Protein AF-A0A1I1ZGU3-F1 (afdb_monomer)

Structure (mmCIF, N/CA/C/O backbone):
data_AF-A0A1I1ZGU3-F1
#
_entry.id   AF-A0A1I1ZGU3-F1
#
loop_
_atom_site.group_PDB
_atom_site.id
_atom_site.type_symbol
_atom_site.label_atom_id
_atom_site.label_alt_id
_atom_site.label_comp_id
_atom_site.label_asym_id
_atom_site.label_entity_id
_atom_site.label_seq_id
_atom_site.pdbx_PDB_ins_code
_atom_site.Cartn_x
_atom_site.Cartn_y
_atom_site.Cartn_z
_atom_site.occupancy
_atom_site.B_iso_or_equiv
_atom_site.auth_seq_id
_atom_site.auth_comp_id
_atom_site.auth_asym_id
_atom_site.auth_atom_id
_atom_site.pdbx_PDB_model_num
ATOM 1 N N . MET A 1 1 ? -19.955 -2.821 -0.009 1.00 59.72 1 MET A N 1
ATOM 2 C CA . MET A 1 1 ? -19.284 -3.566 1.076 1.00 59.72 1 MET A CA 1
ATOM 3 C C . MET A 1 1 ? -17.939 -4.016 0.530 1.00 59.72 1 MET A C 1
ATOM 5 O O . MET A 1 1 ? -17.918 -4.796 -0.410 1.00 59.72 1 MET A O 1
ATOM 9 N N . PHE A 1 2 ? -16.838 -3.427 1.000 1.00 64.56 2 PHE A N 1
ATOM 10 C CA . PHE A 1 2 ? -15.495 -3.632 0.432 1.00 64.56 2 PHE A CA 1
ATOM 11 C C . PHE A 1 2 ? -14.872 -4.998 0.783 1.00 64.56 2 PHE A C 1
ATOM 13 O O . PHE A 1 2 ? -13.744 -5.266 0.388 1.00 64.56 2 PHE A O 1
ATOM 20 N N . ASP A 1 3 ? -15.604 -5.880 1.474 1.00 72.31 3 ASP A N 1
ATOM 21 C CA . ASP A 1 3 ? -15.105 -7.161 1.994 1.00 72.31 3 ASP A CA 1
ATOM 22 C C . ASP A 1 3 ? -14.613 -8.162 0.943 1.00 72.31 3 ASP A C 1
ATOM 24 O O . ASP A 1 3 ? -13.959 -9.141 1.299 1.00 72.31 3 ASP A O 1
ATOM 28 N N . SER A 1 4 ? -14.885 -7.941 -0.344 1.00 84.00 4 SER A N 1
ATOM 29 C CA . SER A 1 4 ? -14.364 -8.775 -1.432 1.00 84.00 4 SER A CA 1
ATOM 30 C C . SER A 1 4 ? -13.200 -8.145 -2.198 1.00 84.00 4 SER A C 1
ATOM 32 O O . SER A 1 4 ? -12.600 -8.827 -3.029 1.00 84.00 4 SER A O 1
ATOM 34 N N . ILE A 1 5 ? -12.877 -6.868 -1.962 1.00 89.50 5 ILE A N 1
ATOM 35 C CA . ILE A 1 5 ? -11.825 -6.174 -2.711 1.00 89.50 5 ILE A CA 1
ATOM 36 C C . ILE A 1 5 ? -10.474 -6.456 -2.065 1.00 89.50 5 ILE A C 1
ATOM 38 O O . ILE A 1 5 ? -10.291 -6.327 -0.853 1.00 89.50 5 ILE A O 1
ATOM 42 N N . LYS A 1 6 ? -9.515 -6.850 -2.904 1.00 92.81 6 LYS A N 1
ATOM 43 C CA . LYS A 1 6 ? -8.160 -7.169 -2.479 1.00 92.81 6 LYS A CA 1
ATOM 44 C C . LYS A 1 6 ? -7.140 -6.394 -3.290 1.00 92.81 6 LYS A C 1
ATOM 46 O O . LYS A 1 6 ? -7.282 -6.276 -4.504 1.00 92.81 6 LYS A O 1
ATOM 51 N N . ILE A 1 7 ? -6.086 -5.946 -2.623 1.00 92.19 7 ILE A N 1
ATOM 52 C CA . ILE A 1 7 ? -4.887 -5.391 -3.251 1.00 92.19 7 ILE A CA 1
ATOM 53 C C . ILE A 1 7 ? -3.743 -6.318 -2.869 1.00 92.19 7 ILE A C 1
ATOM 55 O O . ILE A 1 7 ? -3.534 -6.583 -1.690 1.00 92.19 7 ILE A O 1
ATOM 59 N N . CYS A 1 8 ? -3.049 -6.871 -3.864 1.00 91.69 8 CYS A N 1
ATOM 60 C CA . CYS A 1 8 ? -1.936 -7.804 -3.640 1.00 91.69 8 CYS A CA 1
ATOM 61 C C . CYS A 1 8 ? -2.301 -9.003 -2.734 1.00 91.69 8 CYS A C 1
ATOM 63 O O . CYS A 1 8 ? -1.468 -9.516 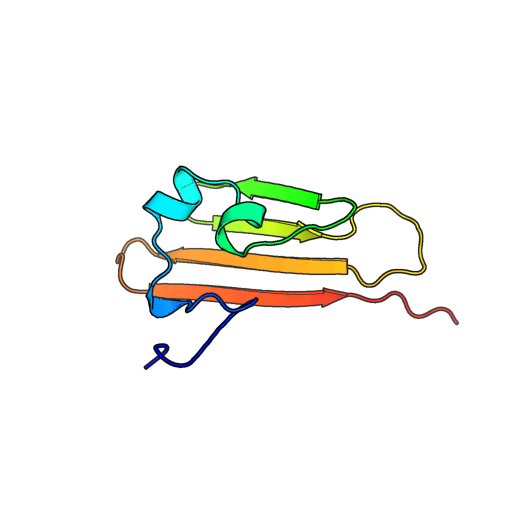-2.002 1.00 91.69 8 CYS A O 1
ATOM 65 N N . GLY A 1 9 ? -3.562 -9.453 -2.781 1.00 90.69 9 GLY A N 1
ATOM 66 C CA . GLY A 1 9 ? -4.074 -10.556 -1.956 1.00 90.69 9 GLY A CA 1
ATOM 67 C C . GLY A 1 9 ? -4.616 -10.140 -0.582 1.00 90.69 9 GLY A C 1
ATOM 68 O O . GLY A 1 9 ? -5.435 -10.874 -0.021 1.00 90.69 9 GLY A O 1
ATOM 69 N N . GLU A 1 10 ? -4.269 -8.948 -0.098 1.00 91.69 10 GLU A N 1
ATOM 70 C CA . GLU A 1 10 ? -4.748 -8.398 1.171 1.00 91.69 10 GLU A CA 1
ATOM 71 C C . GLU A 1 10 ? -6.139 -7.794 1.029 1.00 91.69 10 GLU A C 1
ATOM 73 O O . GLU A 1 10 ? -6.420 -7.045 0.093 1.00 91.69 10 GLU A O 1
ATOM 78 N N . ASN A 1 11 ? -7.021 -8.096 1.980 1.00 91.94 11 ASN A N 1
ATOM 79 C CA . ASN A 1 11 ? -8.366 -7.535 2.002 1.00 91.94 11 ASN A CA 1
ATOM 80 C C . ASN A 1 11 ? -8.343 -6.114 2.569 1.00 91.94 11 ASN A C 1
ATOM 82 O O . ASN A 1 11 ? -8.026 -5.924 3.744 1.00 91.94 11 ASN A O 1
ATOM 86 N N . ILE A 1 12 ? -8.750 -5.135 1.759 1.00 90.38 12 ILE A N 1
ATOM 87 C CA . ILE A 1 12 ? -8.690 -3.720 2.139 1.00 90.38 12 ILE A CA 1
ATOM 88 C C . ILE A 1 12 ? -9.611 -3.376 3.318 1.00 90.38 12 ILE A C 1
ATOM 90 O O . ILE A 1 12 ? -9.319 -2.443 4.063 1.00 90.38 12 ILE A O 1
ATOM 94 N N . SER A 1 13 ? -10.685 -4.147 3.553 1.00 87.69 13 SER A N 1
ATOM 95 C CA . SER A 1 13 ? -11.566 -3.934 4.711 1.00 87.69 13 SER A CA 1
ATOM 96 C C . SER A 1 13 ? -10.868 -4.257 6.038 1.00 87.69 13 SER A C 1
ATOM 98 O O . SER A 1 13 ? -11.145 -3.616 7.054 1.00 87.69 13 SER A O 1
ATOM 100 N N . LYS A 1 14 ? -9.907 -5.192 6.018 1.00 88.69 14 LYS A N 1
ATOM 101 C CA . LYS A 1 14 ? -9.156 -5.662 7.194 1.00 88.69 14 LYS A CA 1
ATOM 102 C C . LYS A 1 14 ? -7.924 -4.817 7.521 1.00 88.69 14 LYS A C 1
ATOM 104 O O . LYS A 1 14 ? -7.338 -4.985 8.587 1.00 88.69 14 LYS A O 1
ATOM 109 N N . LEU A 1 15 ? -7.518 -3.925 6.622 1.00 90.50 15 LEU A N 1
ATOM 110 C CA . LEU A 1 15 ? -6.349 -3.068 6.800 1.00 90.50 15 LEU A CA 1
ATOM 111 C C . LEU A 1 15 ? -6.644 -1.945 7.802 1.00 90.50 15 LEU A C 1
ATOM 113 O O . LE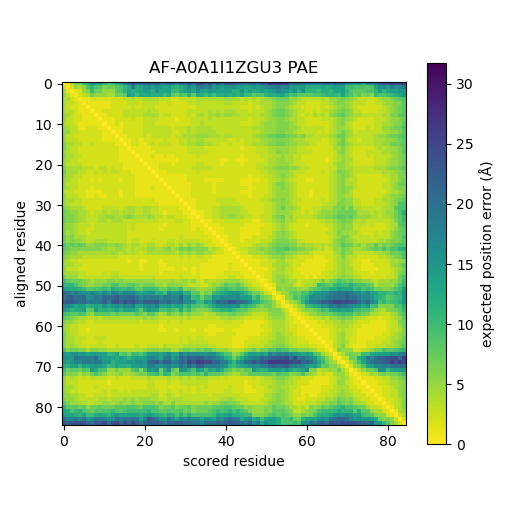U A 1 15 ? -7.637 -1.238 7.651 1.00 90.50 15 LEU A O 1
ATOM 117 N N . SER A 1 16 ? -5.808 -1.765 8.827 1.00 90.25 16 SER A N 1
ATOM 118 C CA . SER A 1 16 ? -6.017 -0.779 9.900 1.00 90.25 16 SER A CA 1
ATOM 119 C C . SER A 1 16 ? -4.958 0.322 9.898 1.00 90.25 16 SER A C 1
ATOM 121 O O . SER A 1 16 ? -3.817 0.098 9.498 1.00 90.25 16 SER A O 1
ATOM 123 N N . PHE A 1 17 ? -5.333 1.503 10.393 1.00 91.19 17 PHE A N 1
ATOM 124 C CA . PHE A 1 17 ? -4.424 2.641 10.538 1.00 91.19 17 PHE A CA 1
ATOM 125 C C . PHE A 1 17 ? -3.189 2.287 11.380 1.00 91.19 17 PHE A C 1
ATOM 127 O O . PHE A 1 17 ? -2.058 2.563 10.986 1.00 91.19 17 PHE A O 1
ATOM 134 N N . ASP A 1 18 ? -3.407 1.612 12.512 1.00 91.38 18 ASP A N 1
ATOM 135 C CA . ASP A 1 18 ? -2.335 1.202 13.420 1.00 91.38 18 ASP A CA 1
ATOM 136 C C . ASP A 1 18 ? -1.301 0.301 12.724 1.00 91.38 18 ASP A C 1
ATOM 138 O O . ASP A 1 18 ? -0.096 0.515 12.859 1.00 91.38 18 ASP A O 1
ATOM 142 N N . ARG A 1 19 ? -1.756 -0.622 11.866 1.00 92.00 19 ARG A N 1
ATOM 143 C CA . ARG A 1 19 ? -0.862 -1.476 11.075 1.00 92.00 19 ARG A CA 1
ATOM 144 C C . ARG A 1 19 ? 0.025 -0.648 10.141 1.00 92.00 19 ARG A C 1
ATOM 146 O O . ARG A 1 19 ? 1.233 -0.845 10.117 1.00 92.00 19 ARG A O 1
ATOM 153 N N . PHE A 1 20 ? -0.542 0.331 9.434 1.00 93.19 20 PHE A N 1
ATOM 154 C CA . PHE A 1 20 ? 0.215 1.235 8.553 1.00 93.19 20 PHE A CA 1
ATOM 155 C C . PHE A 1 20 ? 1.204 2.133 9.311 1.00 93.19 20 PHE A C 1
ATOM 157 O O . PHE A 1 20 ? 2.289 2.446 8.806 1.00 93.19 20 PHE A O 1
ATOM 164 N N . LYS A 1 21 ? 0.873 2.511 10.548 1.00 92.75 21 LYS A N 1
ATOM 165 C CA . LYS A 1 21 ? 1.766 3.269 11.427 1.00 92.75 21 LYS A CA 1
ATOM 166 C C . LYS A 1 21 ? 2.970 2.433 11.874 1.00 92.75 21 LYS A C 1
ATOM 168 O O . LYS A 1 21 ? 4.094 2.932 11.828 1.00 92.75 21 LYS A O 1
ATOM 173 N N . ASN A 1 22 ? 2.744 1.172 12.241 1.00 94.12 22 ASN A N 1
ATOM 174 C CA . ASN A 1 22 ? 3.743 0.322 12.896 1.00 94.12 22 ASN A CA 1
ATOM 175 C C . ASN A 1 22 ? 4.538 -0.598 11.943 1.00 94.12 22 ASN A C 1
ATOM 177 O O . ASN A 1 22 ? 5.664 -0.966 12.268 1.00 94.12 22 ASN A O 1
ATOM 181 N N . GLU A 1 23 ? 4.013 -0.940 10.761 1.00 95.44 23 GLU A N 1
ATOM 182 C CA . GLU A 1 23 ? 4.645 -1.856 9.789 1.00 95.44 23 GLU A CA 1
ATOM 183 C C . GLU A 1 23 ? 5.039 -1.137 8.492 1.00 95.44 23 GLU A C 1
ATOM 185 O O . GLU A 1 23 ? 4.400 -0.160 8.101 1.00 95.44 23 GLU A O 1
ATOM 190 N N . ASN A 1 24 ? 6.074 -1.601 7.781 1.00 95.50 24 ASN A N 1
ATOM 191 C CA . ASN A 1 24 ? 6.363 -1.082 6.437 1.00 95.50 24 ASN A CA 1
ATOM 192 C C . ASN A 1 24 ? 5.242 -1.475 5.471 1.00 95.50 24 ASN A C 1
ATOM 194 O O . ASN A 1 24 ? 4.745 -2.602 5.503 1.00 95.50 24 ASN A O 1
ATOM 198 N N . ILE A 1 25 ? 4.886 -0.574 4.560 1.00 95.50 25 ILE A N 1
ATOM 199 C CA . ILE A 1 25 ? 3.780 -0.782 3.618 1.00 95.50 25 ILE A CA 1
ATOM 200 C C . ILE A 1 25 ? 4.063 -1.982 2.703 1.00 95.50 25 ILE A C 1
ATOM 202 O O . ILE A 1 25 ? 3.151 -2.753 2.397 1.00 95.50 25 ILE A O 1
ATOM 206 N N . LYS A 1 26 ? 5.327 -2.207 2.316 1.00 95.19 26 LYS A N 1
ATOM 207 C CA . LYS A 1 26 ? 5.706 -3.397 1.541 1.00 95.19 26 LYS A CA 1
ATOM 208 C C . LYS A 1 26 ? 5.353 -4.697 2.266 1.00 95.19 26 LYS A C 1
ATOM 210 O O . LYS A 1 26 ? 4.933 -5.646 1.619 1.00 95.19 26 LYS A O 1
ATOM 215 N N . ASP A 1 27 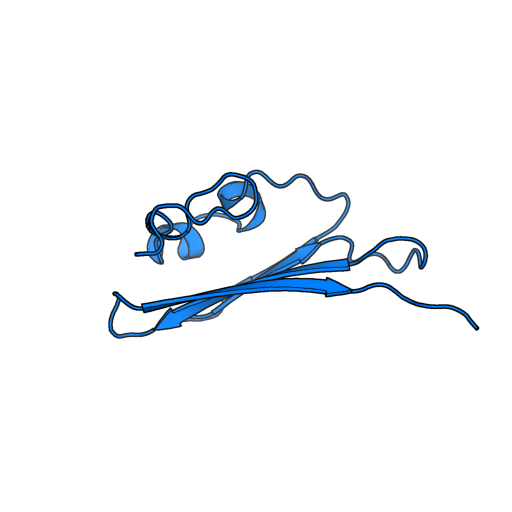? 5.508 -4.737 3.589 1.00 95.56 27 ASP A N 1
ATOM 216 C CA . ASP A 1 27 ? 5.300 -5.946 4.386 1.00 95.56 27 ASP A CA 1
ATOM 217 C C . ASP A 1 27 ? 3.800 -6.190 4.595 1.00 95.56 27 ASP A C 1
ATOM 219 O O . ASP A 1 27 ? 3.346 -7.329 4.507 1.00 95.56 27 ASP A O 1
ATOM 223 N N . ILE A 1 28 ? 3.013 -5.115 4.742 1.00 94.94 28 ILE A N 1
ATOM 224 C CA . ILE A 1 28 ? 1.545 -5.177 4.810 1.00 94.94 28 ILE A CA 1
ATOM 225 C C . ILE A 1 28 ? 0.977 -5.900 3.588 1.00 94.94 28 ILE A C 1
ATOM 227 O O . ILE A 1 28 ? 0.151 -6.792 3.747 1.00 94.94 28 ILE A O 1
ATOM 231 N N . PHE A 1 29 ? 1.453 -5.546 2.392 1.00 94.38 29 PHE A N 1
ATOM 232 C CA . PHE A 1 29 ? 0.997 -6.111 1.118 1.00 94.38 29 PHE A CA 1
ATOM 233 C C . PHE A 1 29 ? 1.839 -7.295 0.613 1.00 94.38 29 PHE A C 1
ATOM 235 O O . PHE A 1 29 ? 1.663 -7.716 -0.530 1.00 94.38 29 PHE A O 1
ATOM 242 N N . SER A 1 30 ? 2.756 -7.835 1.427 1.00 94.81 30 SER A N 1
ATOM 243 C CA . SER A 1 30 ? 3.656 -8.937 1.038 1.00 94.81 30 SER A CA 1
ATOM 244 C C . SER A 1 30 ? 4.424 -8.686 -0.278 1.00 94.81 30 SER A C 1
ATOM 246 O O . SER A 1 30 ? 4.581 -9.575 -1.116 1.00 94.81 30 SER A O 1
ATOM 248 N N . LEU A 1 31 ? 4.894 -7.454 -0.480 1.00 93.31 31 LEU A N 1
ATOM 249 C CA . LEU A 1 31 ? 5.575 -6.987 -1.686 1.00 93.31 31 LEU A CA 1
ATOM 250 C C . LEU A 1 31 ? 7.097 -7.175 -1.593 1.00 93.31 31 LEU A C 1
ATOM 252 O O . LEU A 1 31 ? 7.726 -6.843 -0.588 1.00 93.31 31 LEU A O 1
ATOM 256 N N . SER A 1 32 ? 7.709 -7.609 -2.697 1.00 92.81 32 SER A N 1
ATOM 257 C CA . SER A 1 32 ? 9.163 -7.775 -2.848 1.00 92.81 32 SER A CA 1
ATOM 258 C C . SER A 1 32 ? 9.732 -7.001 -4.056 1.00 92.81 32 SER A C 1
ATOM 260 O O . SER A 1 32 ? 10.357 -7.586 -4.942 1.00 92.81 32 SER A O 1
ATOM 262 N N . PRO A 1 33 ? 9.516 -5.673 -4.145 1.00 89.81 33 PRO A N 1
ATOM 263 C CA . PRO A 1 33 ? 9.997 -4.883 -5.273 1.00 89.81 33 PRO A CA 1
ATOM 264 C C . PRO A 1 33 ? 11.528 -4.757 -5.250 1.00 89.81 33 PRO A C 1
ATOM 266 O O . PRO A 1 33 ? 12.132 -4.612 -4.190 1.00 89.81 33 PRO A O 1
ATOM 269 N N . MET A 1 34 ? 12.154 -4.723 -6.432 1.00 88.44 34 MET A N 1
ATOM 270 C CA . MET A 1 34 ? 13.607 -4.520 -6.564 1.00 88.44 34 MET A CA 1
ATOM 271 C C . MET A 1 34 ? 14.071 -3.184 -5.964 1.00 88.44 34 MET A C 1
ATOM 273 O O . MET A 1 34 ? 15.162 -3.086 -5.411 1.00 88.44 34 MET A O 1
ATOM 277 N N . SER A 1 35 ? 13.235 -2.151 -6.072 1.00 90.56 35 SER A N 1
ATOM 278 C CA . SER A 1 35 ? 13.437 -0.868 -5.408 1.00 90.56 35 SER A CA 1
ATOM 279 C C . SER A 1 35 ? 12.098 -0.258 -5.029 1.00 90.56 35 SER A C 1
ATOM 281 O O . SER A 1 35 ? 11.101 -0.445 -5.734 1.00 90.56 35 SER A O 1
ATOM 283 N N . TYR A 1 36 ? 12.062 0.468 -3.918 1.00 93.62 36 TYR A N 1
ATOM 284 C CA . TYR A 1 36 ? 10.848 1.116 -3.449 1.00 93.62 36 TYR A CA 1
ATOM 285 C C . TYR A 1 36 ? 11.157 2.342 -2.594 1.00 93.62 36 TYR A C 1
ATOM 287 O O . TYR A 1 36 ? 12.275 2.522 -2.114 1.00 93.62 36 TYR A O 1
ATOM 295 N N . GLN A 1 37 ? 10.148 3.185 -2.422 1.00 95.12 37 GLN A N 1
ATOM 296 C CA . GLN A 1 37 ? 10.152 4.301 -1.492 1.00 95.12 37 GLN A CA 1
ATOM 297 C C . GLN A 1 37 ? 8.804 4.337 -0.778 1.00 95.12 37 GLN A C 1
ATOM 299 O O . GLN A 1 37 ? 7.762 4.281 -1.433 1.00 95.12 37 GLN A O 1
ATOM 304 N N . GLU A 1 38 ? 8.835 4.448 0.547 1.00 96.06 38 GLU A N 1
ATOM 305 C CA . GLU A 1 38 ? 7.642 4.641 1.372 1.00 96.06 38 GLU A CA 1
ATOM 306 C C . GLU A 1 38 ? 7.578 6.078 1.890 1.00 96.06 38 GLU A C 1
ATOM 308 O O . GLU A 1 38 ? 8.604 6.697 2.180 1.00 96.06 38 GLU A O 1
ATOM 313 N N . SER A 1 39 ? 6.361 6.598 2.013 1.00 95.31 39 SER A N 1
ATOM 314 C CA . SER A 1 39 ? 6.056 7.879 2.641 1.00 95.31 39 SER A CA 1
ATOM 315 C C . SER A 1 39 ? 4.911 7.680 3.623 1.00 95.31 39 SER A C 1
ATOM 317 O O . SER A 1 39 ? 3.875 7.119 3.260 1.00 95.31 39 SER A O 1
ATOM 319 N N . LYS A 1 40 ? 5.099 8.123 4.868 1.00 94.06 40 LYS A N 1
ATOM 320 C CA . LYS A 1 40 ? 4.100 8.022 5.935 1.00 94.06 40 LYS A CA 1
ATOM 321 C C . LYS A 1 40 ? 3.836 9.406 6.516 1.00 94.06 40 LYS A C 1
ATOM 323 O O . LYS A 1 40 ? 4.733 10.024 7.084 1.00 94.06 40 LYS A O 1
ATOM 328 N N . GLY A 1 41 ? 2.616 9.889 6.340 1.00 88.12 41 GLY A N 1
ATOM 329 C CA . GLY A 1 41 ? 2.073 11.081 6.977 1.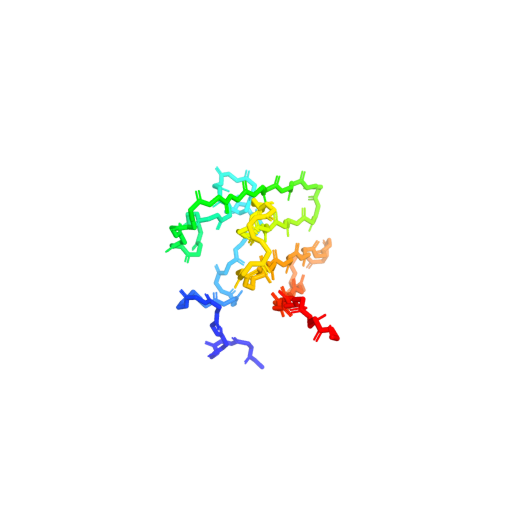00 88.12 41 GLY A CA 1
ATOM 330 C C . GLY A 1 41 ? 1.151 10.723 8.142 1.00 88.12 41 GLY A C 1
ATOM 331 O O . GLY A 1 41 ? 1.058 9.569 8.551 1.00 88.12 41 GLY A O 1
ATOM 332 N N . ASN A 1 42 ? 0.452 11.729 8.671 1.00 87.12 42 ASN A N 1
ATOM 333 C CA . ASN A 1 42 ? -0.450 11.545 9.812 1.00 87.12 42 ASN A CA 1
ATOM 334 C C . ASN A 1 42 ? -1.631 10.617 9.486 1.00 87.12 42 ASN A C 1
ATOM 336 O O . ASN A 1 42 ? -2.017 9.816 10.324 1.00 87.12 42 ASN A O 1
ATOM 340 N N . GLU A 1 43 ? -2.173 10.731 8.274 1.00 90.62 43 GLU A N 1
ATOM 341 C CA . GLU A 1 43 ? -3.360 10.006 7.790 1.00 90.62 43 GLU A CA 1
ATOM 342 C C . GLU A 1 43 ? -3.149 9.392 6.396 1.00 90.62 43 GLU A C 1
ATOM 344 O O . GLU A 1 43 ? -3.988 8.638 5.908 1.00 90.62 43 GLU A 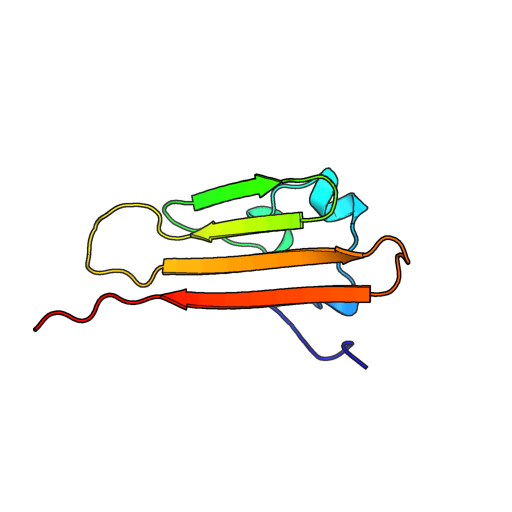O 1
ATOM 349 N N . TYR A 1 44 ? -2.019 9.697 5.755 1.00 93.50 44 TYR A N 1
ATOM 350 C CA . TYR A 1 44 ? -1.696 9.299 4.388 1.00 93.50 44 TYR A CA 1
ATOM 351 C C . TYR A 1 44 ? -0.466 8.397 4.362 1.00 93.50 44 TYR A C 1
ATOM 353 O O . TYR A 1 44 ? 0.554 8.708 4.976 1.00 93.50 44 TYR A O 1
ATOM 361 N N . PHE A 1 45 ? -0.539 7.311 3.606 1.00 95.12 45 PHE A N 1
ATOM 362 C CA . PHE A 1 45 ? 0.521 6.329 3.448 1.00 95.12 45 PHE A CA 1
ATOM 363 C C . PHE A 1 45 ? 0.681 6.000 1.968 1.00 95.12 45 PHE A C 1
ATOM 365 O O . PHE A 1 45 ? -0.304 5.752 1.279 1.00 95.12 45 PHE A O 1
ATOM 372 N N . SER A 1 46 ? 1.917 5.978 1.479 1.00 96.88 46 SER A N 1
ATOM 373 C CA . SER A 1 46 ? 2.213 5.705 0.074 1.00 96.88 46 SER A CA 1
ATOM 374 C C . SER A 1 46 ? 3.424 4.800 -0.065 1.00 96.88 46 SER A C 1
ATOM 376 O O . SER A 1 46 ? 4.448 5.024 0.585 1.00 96.88 46 SER A O 1
ATOM 378 N N . ILE A 1 47 ? 3.327 3.804 -0.945 1.00 96.69 47 ILE A N 1
ATOM 379 C CA . ILE A 1 47 ? 4.476 3.044 -1.435 1.00 96.69 47 ILE A CA 1
ATOM 380 C C . ILE A 1 47 ? 4.585 3.187 -2.946 1.00 96.69 47 ILE A C 1
ATOM 382 O O . ILE A 1 47 ? 3.655 2.889 -3.692 1.00 96.69 47 ILE A O 1
ATOM 386 N N . LYS A 1 48 ? 5.770 3.587 -3.399 1.00 95.06 48 LYS A N 1
ATOM 387 C CA . LYS A 1 48 ? 6.150 3.626 -4.808 1.00 95.06 48 LYS A CA 1
ATOM 388 C C . LYS A 1 48 ? 7.187 2.549 -5.075 1.00 95.06 48 LYS A C 1
ATOM 390 O O . LYS A 1 48 ? 8.247 2.545 -4.457 1.00 95.06 48 LYS A O 1
ATOM 395 N N . MET A 1 49 ? 6.896 1.657 -6.009 1.00 93.12 49 MET 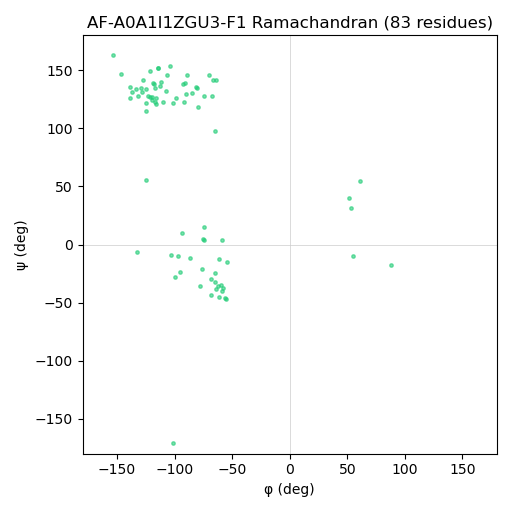A N 1
ATOM 396 C CA . MET A 1 49 ? 7.758 0.550 -6.419 1.00 93.12 49 MET A CA 1
ATOM 397 C C . MET A 1 49 ? 8.429 0.856 -7.756 1.00 93.12 49 MET A C 1
ATOM 399 O O . MET A 1 49 ? 7.875 1.583 -8.578 1.00 93.12 49 MET A O 1
ATOM 403 N N . GLN A 1 50 ? 9.595 0.252 -7.992 1.00 87.12 50 GLN A N 1
ATOM 404 C CA . GLN A 1 50 ? 10.368 0.406 -9.233 1.00 87.12 50 GLN A CA 1
ATOM 405 C C . GLN A 1 50 ? 10.776 1.878 -9.425 1.00 87.12 50 GLN A C 1
ATOM 407 O O . GLN A 1 50 ? 10.458 2.562 -10.396 1.00 87.12 50 GLN A O 1
ATOM 412 N N . THR A 1 51 ? 11.439 2.403 -8.395 1.00 81.69 51 THR A N 1
ATOM 413 C CA . THR A 1 51 ? 11.912 3.790 -8.311 1.00 81.69 51 THR A CA 1
ATOM 414 C C . THR A 1 51 ? 13.164 4.063 -9.140 1.00 81.69 51 THR A C 1
ATOM 416 O O . THR A 1 51 ? 13.398 5.223 -9.478 1.00 81.69 51 THR A O 1
ATOM 419 N N . TYR A 1 52 ? 13.949 3.039 -9.495 1.00 80.56 52 TYR A N 1
ATOM 420 C CA . TYR A 1 52 ? 15.106 3.223 -10.366 1.00 80.56 52 TYR A CA 1
ATOM 421 C C . TYR A 1 52 ? 14.693 3.691 -11.762 1.00 80.56 52 TYR A C 1
ATOM 423 O O . TYR A 1 52 ? 13.713 3.230 -12.336 1.00 80.56 52 TYR A O 1
ATOM 431 N N . THR A 1 53 ? 15.496 4.585 -12.330 1.00 63.59 53 THR A N 1
ATOM 432 C CA . THR A 1 53 ? 15.309 5.200 -13.650 1.00 63.59 53 THR A CA 1
ATOM 433 C C . THR A 1 53 ? 15.629 4.274 -14.820 1.00 63.59 53 THR A C 1
ATOM 435 O O . THR A 1 53 ? 15.757 4.757 -15.940 1.00 63.59 53 THR A O 1
ATOM 438 N N . TYR A 1 54 ? 15.741 2.957 -14.616 1.00 62.91 54 TYR A N 1
ATOM 439 C CA . TYR A 1 54 ? 15.795 2.031 -15.744 1.00 62.91 54 TYR A CA 1
ATOM 440 C C . TYR A 1 54 ? 14.446 2.100 -16.466 1.00 62.91 54 TYR A C 1
ATOM 442 O O . TYR A 1 54 ? 13.468 1.489 -16.047 1.00 62.91 54 TYR A O 1
ATOM 450 N N . MET A 1 55 ? 14.419 2.890 -17.540 1.00 60.38 55 MET A N 1
ATOM 451 C CA . MET A 1 55 ? 13.257 3.383 -18.295 1.00 60.38 55 MET A CA 1
ATOM 452 C C . MET A 1 55 ? 12.338 2.301 -18.897 1.00 60.38 55 MET A C 1
ATOM 454 O O . MET A 1 55 ? 11.407 2.620 -19.630 1.00 60.38 55 MET A O 1
ATOM 458 N N . LEU A 1 56 ? 12.608 1.027 -18.625 1.00 68.19 56 LEU A N 1
ATOM 459 C CA . LEU A 1 56 ? 11.925 -0.129 -19.200 1.00 68.19 56 LEU A CA 1
ATOM 460 C C . LEU A 1 56 ? 10.811 -0.688 -18.306 1.00 68.19 56 LEU A C 1
ATOM 462 O O . LEU A 1 56 ? 10.054 -1.543 -18.756 1.00 68.19 56 LEU A O 1
ATOM 466 N N . TRP A 1 57 ? 10.699 -0.239 -17.055 1.00 75.06 57 TRP A N 1
ATOM 467 C CA . TRP A 1 57 ? 9.819 -0.868 -16.073 1.00 75.06 57 TRP A CA 1
ATOM 468 C C . TRP A 1 57 ? 8.647 0.033 -15.677 1.00 75.06 57 TRP A C 1
ATOM 470 O O . TRP A 1 57 ? 8.817 1.229 -15.438 1.00 75.06 57 TRP A O 1
ATOM 480 N N . ALA A 1 58 ? 7.450 -0.553 -15.596 1.00 82.12 58 ALA A N 1
ATOM 481 C CA . ALA A 1 58 ? 6.270 0.150 -15.112 1.00 82.12 58 ALA A CA 1
ATOM 482 C C . ALA A 1 58 ? 6.424 0.464 -13.618 1.00 82.12 58 ALA A C 1
ATOM 484 O O . ALA A 1 58 ? 6.6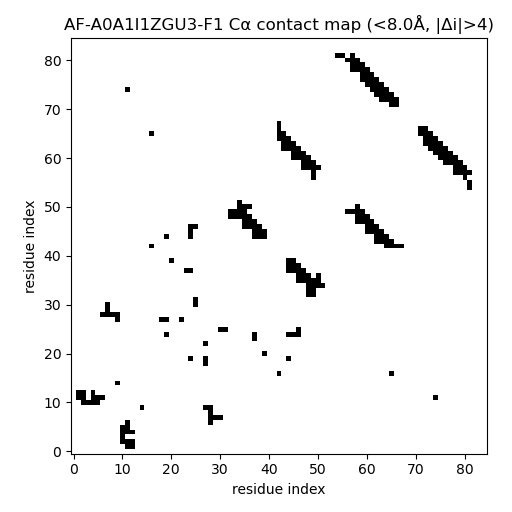86 -0.412 -12.797 1.00 82.12 58 ALA A O 1
ATOM 485 N N . ARG A 1 59 ? 6.228 1.726 -13.250 1.00 88.94 59 ARG A N 1
ATOM 486 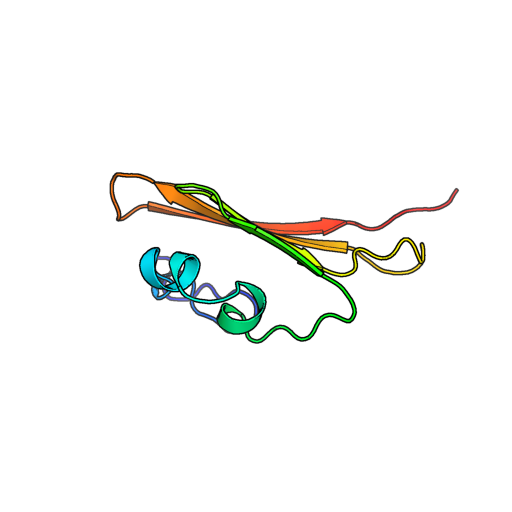C CA . ARG A 1 59 ? 6.182 2.154 -11.856 1.00 88.94 59 ARG A CA 1
ATOM 487 C C . ARG A 1 59 ? 4.801 1.874 -11.290 1.00 88.94 59 ARG A C 1
ATOM 489 O O . ARG A 1 59 ? 3.797 2.216 -11.909 1.00 88.94 59 ARG A O 1
ATOM 496 N N . TYR A 1 60 ? 4.759 1.330 -10.082 1.00 92.12 60 TYR A N 1
ATOM 497 C CA . TYR A 1 60 ? 3.508 1.063 -9.378 1.00 92.12 60 TYR A CA 1
ATOM 498 C C . TYR A 1 60 ? 3.457 1.864 -8.088 1.00 92.12 60 TYR A C 1
ATOM 500 O O . TYR A 1 60 ? 4.456 1.935 -7.370 1.00 92.12 60 TYR A O 1
ATOM 508 N N . THR A 1 61 ? 2.298 2.440 -7.789 1.00 95.12 61 THR A N 1
ATOM 509 C CA . THR A 1 61 ? 2.069 3.189 -6.553 1.00 95.12 61 THR A CA 1
ATOM 510 C C . THR A 1 61 ? 0.805 2.677 -5.879 1.00 95.12 61 THR A C 1
ATOM 512 O O . THR A 1 61 ? -0.207 2.487 -6.554 1.00 95.12 61 THR A O 1
ATOM 515 N N . ILE A 1 62 ? 0.864 2.466 -4.566 1.00 96.00 62 ILE A N 1
ATOM 516 C CA . ILE A 1 62 ? -0.318 2.259 -3.728 1.00 96.00 62 ILE A CA 1
ATOM 517 C C . ILE A 1 62 ? -0.375 3.417 -2.743 1.00 96.00 62 ILE A C 1
ATOM 519 O O . ILE A 1 62 ? 0.553 3.587 -1.952 1.00 96.00 62 ILE A O 1
ATOM 523 N N . ASP A 1 63 ? -1.473 4.161 -2.791 1.00 96.06 63 ASP A N 1
ATOM 524 C CA . ASP A 1 63 ? -1.772 5.259 -1.883 1.00 96.06 63 ASP A CA 1
ATOM 525 C C . ASP A 1 63 ? -2.948 4.877 -0.989 1.00 96.06 63 ASP A C 1
ATOM 527 O O . ASP A 1 63 ? -3.899 4.213 -1.407 1.00 96.06 63 ASP A O 1
ATOM 531 N N . THR A 1 64 ? -2.858 5.245 0.283 1.00 93.62 64 THR A N 1
ATOM 532 C CA . THR A 1 64 ? -3.854 4.932 1.302 1.00 93.62 64 THR A CA 1
ATOM 533 C C . THR A 1 64 ? -4.078 6.141 2.193 1.00 93.62 64 THR A C 1
ATOM 535 O O . THR A 1 64 ? -3.134 6.652 2.790 1.00 93.62 64 THR A O 1
ATOM 538 N N . THR A 1 65 ? -5.335 6.552 2.328 1.00 93.56 65 THR A N 1
ATOM 539 C CA . THR A 1 65 ? -5.746 7.650 3.210 1.00 93.56 65 THR A CA 1
ATOM 540 C C . THR A 1 65 ? -6.765 7.140 4.221 1.00 93.56 65 THR A C 1
ATOM 542 O O . THR A 1 65 ? -7.780 6.548 3.844 1.00 93.56 65 THR A O 1
ATOM 545 N N . PHE A 1 66 ? -6.496 7.370 5.504 1.00 89.88 66 PHE A N 1
ATOM 546 C CA . PHE A 1 66 ? -7.411 7.115 6.614 1.00 89.88 66 PHE A CA 1
ATOM 547 C C . PHE A 1 66 ? -8.035 8.438 7.043 1.00 89.88 66 PHE A C 1
ATOM 549 O O . PHE A 1 66 ? -7.314 9.357 7.402 1.00 89.88 66 PHE A O 1
ATOM 556 N N . PHE A 1 67 ? -9.360 8.545 7.003 1.00 86.50 67 PHE A N 1
ATOM 557 C CA . PHE A 1 67 ? -10.045 9.758 7.447 1.00 86.50 67 PHE A CA 1
ATOM 558 C C . PHE A 1 67 ? -10.364 9.674 8.945 1.00 86.50 67 PHE A C 1
ATOM 560 O O . PHE A 1 67 ? -10.678 8.592 9.448 1.00 86.50 67 PHE A O 1
ATOM 567 N N . SER A 1 68 ? -10.315 10.816 9.634 1.00 69.06 68 SER A N 1
ATOM 568 C CA . SER A 1 68 ? -10.506 10.982 11.085 1.00 69.06 68 SER A CA 1
ATOM 569 C C . SER A 1 68 ? -11.807 10.407 11.669 1.00 69.06 68 SER A C 1
ATOM 571 O O . SER A 1 68 ? -11.879 10.191 12.874 1.00 69.06 68 SER A O 1
ATOM 573 N N . ASP A 1 69 ? -12.802 10.079 10.840 1.00 60.78 69 ASP A N 1
ATOM 574 C CA . ASP A 1 69 ? -13.998 9.323 11.245 1.00 60.78 69 ASP A CA 1
ATOM 575 C C . ASP A 1 69 ? -13.746 7.806 11.441 1.00 60.78 69 ASP A C 1
ATOM 577 O O . ASP A 1 69 ? -14.696 7.049 11.650 1.00 60.78 69 ASP A O 1
ATOM 581 N N . GLU A 1 70 ? -12.489 7.345 11.330 1.00 58.50 70 GLU A N 1
ATOM 582 C CA . GLU A 1 70 ? -11.947 5.979 11.533 1.00 58.50 70 GLU A CA 1
ATOM 583 C C . GLU A 1 70 ? -12.597 4.841 10.711 1.00 58.50 70 GLU A C 1
ATOM 585 O O . GLU A 1 70 ? -12.067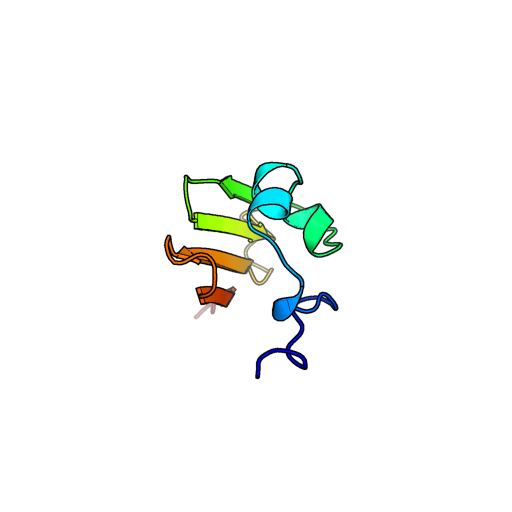 3.728 10.632 1.00 58.50 70 GLU A O 1
ATOM 590 N N . GLN A 1 71 ? -13.711 5.111 10.031 1.00 63.12 71 GLN A N 1
ATOM 591 C CA . GLN A 1 71 ? -14.488 4.146 9.255 1.00 63.12 71 GLN A CA 1
ATOM 592 C C . GLN A 1 71 ? -14.198 4.212 7.756 1.00 63.12 71 GLN A C 1
ATOM 594 O O . GLN A 1 71 ? -14.312 3.201 7.060 1.00 63.12 71 GLN A O 1
ATOM 599 N N . SER A 1 72 ? -13.799 5.381 7.254 1.00 67.62 72 SER A N 1
ATOM 600 C CA . SER A 1 72 ? -13.581 5.599 5.825 1.00 67.62 72 SER A CA 1
ATOM 601 C C . SER A 1 72 ? -12.102 5.497 5.486 1.00 67.62 72 SER A C 1
ATOM 603 O O . SER A 1 72 ? -11.256 6.179 6.066 1.00 67.62 72 SER A O 1
ATOM 605 N N . LYS A 1 73 ? -11.800 4.632 4.521 1.00 86.00 73 LYS A N 1
ATOM 606 C CA . LYS A 1 73 ? -10.453 4.392 4.004 1.00 86.00 73 LYS A CA 1
ATOM 607 C C . LYS A 1 73 ? -10.510 4.516 2.493 1.00 86.00 73 LYS A C 1
ATOM 609 O O . LYS A 1 73 ? -11.382 3.915 1.864 1.00 86.00 73 LYS A O 1
ATOM 614 N N . GLN A 1 74 ? -9.585 5.271 1.925 1.00 90.81 74 GLN A N 1
ATOM 615 C CA . GLN A 1 74 ? -9.402 5.363 0.484 1.00 90.81 74 GLN A CA 1
ATOM 616 C C . GLN A 1 74 ? -8.131 4.619 0.106 1.00 90.81 74 GLN A C 1
ATOM 618 O O . GLN A 1 74 ? -7.093 4.815 0.731 1.00 90.81 74 GLN A O 1
ATOM 623 N N . PHE A 1 75 ? -8.239 3.769 -0.912 1.00 92.50 75 PHE A N 1
ATOM 624 C CA . PHE A 1 75 ? -7.116 3.058 -1.503 1.00 92.50 75 PHE A CA 1
ATOM 625 C C . PHE A 1 75 ? -7.064 3.389 -2.987 1.00 92.50 75 PHE A C 1
ATOM 627 O O . PHE A 1 75 ? -8.059 3.222 -3.693 1.00 92.50 75 PHE A O 1
ATOM 634 N N . GLU A 1 76 ? -5.902 3.818 -3.458 1.00 94.12 76 GLU A N 1
ATOM 635 C CA . GLU A 1 76 ? -5.654 4.110 -4.863 1.00 94.12 76 GLU A CA 1
ATOM 636 C C . GLU A 1 76 ? -4.455 3.298 -5.339 1.00 94.12 76 GLU A C 1
ATOM 638 O O . GLU A 1 76 ? -3.434 3.206 -4.658 1.00 94.12 76 GLU A O 1
ATOM 643 N N . VAL A 1 77 ? -4.592 2.670 -6.507 1.00 93.06 77 VAL A N 1
ATOM 644 C CA . VAL A 1 77 ? -3.541 1.849 -7.111 1.00 93.06 77 VAL A CA 1
ATOM 645 C C . VAL A 1 77 ? -3.269 2.379 -8.504 1.00 93.06 77 VAL A C 1
ATOM 647 O O . VAL A 1 77 ? -4.162 2.419 -9.350 1.00 93.06 77 VAL A O 1
ATOM 650 N N . PHE A 1 78 ? -2.022 2.760 -8.746 1.00 93.38 78 PHE A N 1
ATOM 651 C CA . PHE A 1 78 ? -1.586 3.346 -10.003 1.00 93.38 78 PHE A CA 1
ATOM 652 C C . PHE A 1 78 ? -0.530 2.467 -10.662 1.00 93.38 78 PHE A C 1
ATOM 654 O O . PHE A 1 78 ? 0.390 1.984 -10.001 1.00 93.38 78 PHE A O 1
ATOM 661 N N . ALA A 1 79 ? -0.632 2.324 -11.981 1.00 90.25 79 ALA A N 1
ATOM 662 C CA . ALA A 1 79 ? 0.438 1.835 -12.837 1.00 90.25 79 ALA A CA 1
ATOM 663 C C . ALA A 1 79 ? 0.827 2.960 -13.803 1.00 90.25 79 ALA A C 1
ATOM 665 O O . ALA A 1 79 ? -0.023 3.527 -14.485 1.00 90.25 79 ALA A O 1
ATOM 666 N N . GLN A 1 80 ? 2.109 3.298 -13.844 1.00 87.38 80 GLN A N 1
ATOM 667 C CA . GLN A 1 80 ? 2.676 4.327 -14.705 1.00 87.38 80 GLN A CA 1
ATOM 668 C C . GLN A 1 80 ? 3.708 3.673 -15.620 1.00 87.38 80 GLN A C 1
ATOM 670 O O . GLN A 1 80 ? 4.656 3.051 -15.148 1.00 87.38 80 GLN A O 1
ATOM 675 N N . HIS A 1 81 ? 3.548 3.842 -16.928 1.00 80.19 81 HIS A N 1
ATOM 676 C CA . HIS A 1 81 ? 4.520 3.412 -17.928 1.00 80.19 81 HIS A CA 1
ATOM 677 C C . HIS A 1 81 ? 4.973 4.614 -18.760 1.00 80.19 81 HIS A C 1
ATOM 679 O O . HIS A 1 81 ? 4.215 5.562 -18.968 1.00 80.19 81 HIS A O 1
ATOM 685 N N . THR A 1 82 ? 6.211 4.574 -19.239 1.00 75.75 82 THR A N 1
ATOM 686 C CA . THR A 1 82 ? 6.732 5.557 -20.192 1.00 75.75 82 THR A CA 1
ATOM 687 C C . THR A 1 82 ? 6.491 5.026 -21.604 1.00 75.75 82 THR A C 1
ATOM 689 O O . THR A 1 82 ? 6.921 3.919 -21.918 1.00 75.75 82 THR A O 1
ATOM 692 N N . LEU A 1 83 ? 5.772 5.781 -22.439 1.00 70.94 83 LEU A N 1
ATOM 693 C CA . LEU A 1 83 ? 5.696 5.531 -23.882 1.00 70.94 83 LEU A CA 1
ATOM 694 C C . LEU A 1 83 ? 6.821 6.320 -24.554 1.00 70.94 83 LEU A C 1
ATOM 696 O O . LEU A 1 83 ? 6.977 7.508 -24.277 1.00 70.94 83 LEU A O 1
ATOM 700 N N . TRP A 1 84 ? 7.602 5.651 -25.395 1.00 69.31 84 TRP A N 1
ATOM 701 C CA . TRP A 1 84 ? 8.567 6.301 -26.277 1.00 69.31 84 TRP A CA 1
ATOM 702 C C . TRP A 1 84 ? 7.899 6.565 -27.630 1.00 69.31 84 TRP A C 1
ATOM 704 O O . TRP A 1 84 ? 7.163 5.700 -28.111 1.00 69.31 84 TRP A O 1
ATOM 714 N N . GLU A 1 85 ? 8.139 7.746 -28.202 1.00 52.97 85 GLU A N 1
ATOM 715 C CA . GLU A 1 85 ? 7.891 8.045 -29.623 1.00 52.97 85 GLU A CA 1
ATOM 716 C C . GLU A 1 85 ? 9.052 7.550 -30.493 1.00 52.97 85 GLU A C 1
ATOM 718 O O . GLU A 1 85 ? 10.216 7.640 -30.028 1.00 52.97 85 GLU A O 1
#

Solvent-accessible surface area (backbone atoms only — not comparable to full-atom values): 5331 Å² total; per-residue (Å²): 130,59,79,82,46,61,56,79,83,37,47,61,67,76,64,51,71,66,53,61,72,77,43,59,66,47,64,75,42,72,55,84,64,97,32,66,52,78,48,79,58,97,46,41,37,36,38,37,31,50,67,63,82,65,80,85,60,66,28,37,36,44,39,37,38,53,42,96,82,79,76,54,71,49,79,48,80,47,80,46,73,79,84,82,134

Nearest PDB structures (foldseek):
  1y8c-assembly1_A  TM=5.171E-01  e=1.646E-01  Clostridium acetobutylicum ATCC 824
  1ul7-assembly1_A  TM=4.403E-01  e=9.555E-01  Mus musculus
  3bcy-assembly1_A  TM=3.648E-01  e=3.207E-01  Saccharomyces cerevisiae
  8chu-assembly1_A  TM=7.021E-01  e=7.513E+00  Homo sapiens
  6m9y-assembly1_C  TM=4.558E-01  e=2.522E+00  Branchiostoma floridae

pLDDT: mean 86.34, std 11.27, range [52.97, 96.88]

Sequence (85 aa):
MFDSIKICGENISKLSFDRFKNENIKDIFSLSPMSYQESKGNEYFSIKMQTYTYMLWARYTIDTTFFSDEQSKQFEVFAQHTLWE

Radius of gyration: 13.87 Å; Cα contacts (8 Å, |Δi|>4): 131; chains: 1; bounding box: 35×22×43 Å

Foldseek 3Di:
DQQPDDDLNHRPQPDAPVCQVPDPPCVNNVHDAPDWDWDDDPFKIKIWGPPDPPQQDWIKMWIWGQDPVRNDIDIDIDTHHDDDD

Secondary structure (DSSP, 8-state):
-GGG-EETTEEGGG--HHHHHHS-HHHHTT---SSEEEEE-SSEEEEEE--S--TTS-EEEEEEEE-TTSS-EEEEEEEE-PPP-

Mean predicted aligned error: 5.43 Å